Protein AF-A0A1E4H1B8-F1 (afdb_monomer_lite)

Secondary structure (DSSP, 8-state):
-PPPP-----PPPTTTS--HHHHHHHHHHHHHHHHTT----HHHHHHHHHHTTSTTPPPPP-TT-

Structure (mmCIF, N/CA/C/O backbone):
data_AF-A0A1E4H1B8-F1
#
_entry.id   AF-A0A1E4H1B8-F1
#
loop_
_atom_site.group_PDB
_atom_site.id
_atom_site.type_symbol
_atom_site.label_atom_id
_atom_site.label_alt_id
_atom_site.label_comp_id
_atom_site.label_asym_id
_atom_site.label_entity_id
_atom_site.label_seq_id
_atom_site.pdbx_PDB_ins_code
_atom_site.Cartn_x
_atom_site.Cartn_y
_atom_site.Cartn_z
_atom_site.occupancy
_atom_site.B_iso_or_equi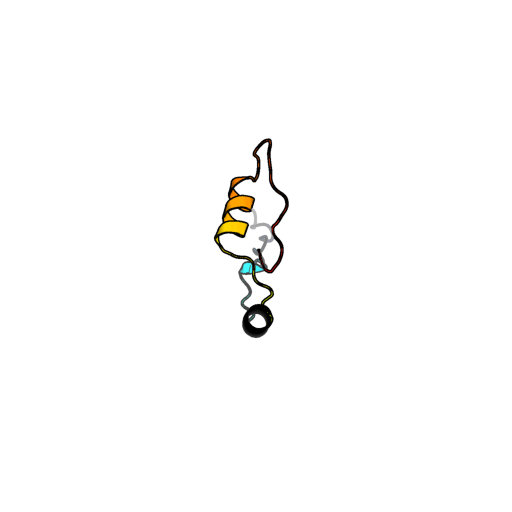v
_atom_site.auth_seq_id
_atom_site.auth_comp_id
_atom_site.auth_asym_id
_atom_site.auth_atom_id
_atom_site.pdbx_PDB_model_num
ATOM 1 N N . MET A 1 1 ? 43.977 34.028 6.710 1.00 42.94 1 MET A N 1
ATOM 2 C CA . MET A 1 1 ? 42.788 33.530 5.991 1.00 42.94 1 MET A CA 1
ATOM 3 C C . MET A 1 1 ? 42.844 32.013 6.033 1.00 42.94 1 MET A C 1
ATOM 5 O O . MET A 1 1 ? 43.731 31.445 5.406 1.00 42.94 1 MET A O 1
ATOM 9 N N . SER A 1 2 ? 42.023 31.372 6.870 1.00 49.25 2 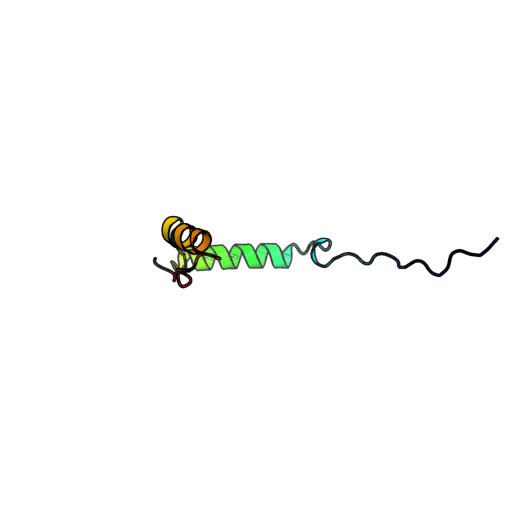SER A N 1
ATOM 10 C CA . SER A 1 2 ? 41.967 29.904 6.923 1.00 49.25 2 SER A CA 1
ATOM 11 C C . SER A 1 2 ? 41.400 29.384 5.612 1.00 49.25 2 SER A C 1
ATOM 13 O O . SER A 1 2 ? 40.363 29.865 5.160 1.00 49.25 2 SER A O 1
ATOM 15 N N . LYS A 1 3 ? 42.090 28.420 5.000 1.00 51.28 3 LYS A N 1
ATOM 16 C CA . LYS A 1 3 ? 41.537 27.652 3.882 1.00 51.28 3 LYS A CA 1
ATOM 17 C C . LYS A 1 3 ? 40.247 26.965 4.353 1.00 51.28 3 LYS A C 1
ATOM 19 O O . LYS A 1 3 ? 40.235 26.496 5.495 1.00 51.28 3 LYS A O 1
ATOM 24 N N . PRO A 1 4 ? 39.188 26.903 3.526 1.00 54.78 4 PRO A N 1
ATOM 25 C CA . PRO A 1 4 ? 38.031 26.090 3.863 1.00 54.78 4 PRO A CA 1
ATOM 26 C C . PRO A 1 4 ? 38.518 24.649 4.058 1.00 54.78 4 PRO A C 1
ATOM 28 O O . PRO A 1 4 ? 39.310 24.144 3.259 1.00 54.78 4 PRO A O 1
ATOM 31 N N . GLY A 1 5 ? 38.122 24.035 5.176 1.00 62.25 5 GLY A N 1
ATOM 32 C CA . GLY A 1 5 ? 38.324 22.602 5.39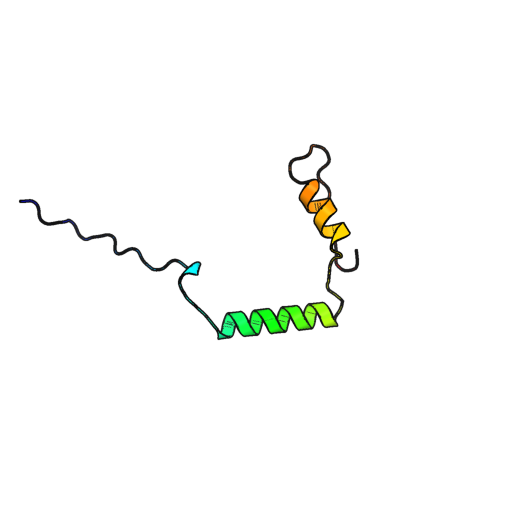3 1.00 62.25 5 GLY A CA 1
ATOM 33 C C . GLY A 1 5 ? 37.662 21.808 4.262 1.00 62.25 5 GLY A C 1
ATOM 34 O O . GLY A 1 5 ? 36.816 22.371 3.563 1.00 62.25 5 GLY A O 1
ATOM 35 N N . PRO A 1 6 ? 38.051 20.540 4.042 1.00 57.78 6 PRO A N 1
ATOM 36 C CA . PRO A 1 6 ? 37.444 19.735 2.990 1.00 57.78 6 PRO A CA 1
ATOM 37 C C . PRO A 1 6 ? 35.935 19.722 3.239 1.00 57.78 6 PRO A C 1
ATOM 39 O O . PRO A 1 6 ? 35.486 19.300 4.305 1.00 57.78 6 PRO A O 1
ATOM 42 N N . GLY A 1 7 ? 35.178 20.310 2.312 1.00 55.34 7 GLY A N 1
ATOM 43 C CA . GLY A 1 7 ? 33.730 20.366 2.412 1.00 55.34 7 GLY A CA 1
ATOM 44 C C . GLY A 1 7 ? 33.197 18.945 2.515 1.00 55.34 7 GLY A C 1
ATOM 45 O O . GLY A 1 7 ? 33.661 18.059 1.800 1.00 55.34 7 GLY A O 1
ATOM 46 N N . PHE A 1 8 ? 32.244 18.716 3.414 1.00 62.38 8 PHE A N 1
ATOM 47 C CA . PHE A 1 8 ? 31.351 17.582 3.247 1.00 62.38 8 PHE A CA 1
ATOM 48 C C . PHE A 1 8 ? 30.576 17.859 1.961 1.00 62.38 8 PHE A C 1
ATOM 50 O O . PHE A 1 8 ? 29.662 18.679 1.956 1.00 62.38 8 PHE A O 1
ATOM 57 N N . GLU A 1 9 ? 31.005 17.262 0.853 1.00 67.69 9 GLU A N 1
ATOM 58 C CA . GLU A 1 9 ? 30.157 17.169 -0.327 1.00 67.69 9 GLU A CA 1
ATOM 59 C C . GLU A 1 9 ? 28.910 16.393 0.108 1.00 67.69 9 GLU A C 1
ATOM 61 O O . GLU A 1 9 ? 29.006 15.253 0.573 1.00 67.69 9 GLU A O 1
ATOM 66 N N . GLU A 1 10 ? 27.757 17.057 0.071 1.00 74.00 10 GLU A N 1
ATOM 67 C CA . GLU A 1 10 ? 26.471 16.453 0.397 1.00 74.00 10 GLU A CA 1
ATOM 68 C C . GLU A 1 10 ? 26.190 15.393 -0.666 1.00 74.00 10 GLU A C 1
ATOM 70 O O . GLU A 1 10 ? 25.894 15.697 -1.821 1.00 74.00 10 GLU A O 1
ATOM 75 N N . GLN A 1 11 ? 26.417 14.133 -0.301 1.00 75.38 11 GLN A N 1
ATOM 76 C CA . GLN A 1 11 ? 26.143 13.015 -1.189 1.00 75.38 11 GLN A CA 1
ATOM 77 C C . GLN A 1 11 ? 24.633 12.946 -1.446 1.00 75.38 11 GLN A C 1
ATOM 79 O O . GLN A 1 11 ? 23.858 13.203 -0.521 1.00 75.38 11 GLN A O 1
ATOM 84 N N . PRO A 1 12 ? 24.209 12.587 -2.670 1.00 81.94 12 PRO A N 1
ATOM 85 C CA . PRO A 1 12 ? 22.794 12.452 -2.987 1.00 81.94 12 PRO A CA 1
ATOM 86 C C . PRO A 1 12 ? 22.136 11.445 -2.038 1.00 81.94 12 PRO A C 1
ATOM 88 O O . PRO A 1 12 ? 22.681 10.367 -1.778 1.00 81.94 12 PRO A O 1
ATOM 91 N N . SER A 1 13 ? 20.967 11.807 -1.510 1.00 83.25 13 SER A N 1
ATOM 92 C CA . SER A 1 13 ? 20.149 10.916 -0.695 1.00 83.25 13 SER A CA 1
ATOM 93 C C . SER A 1 13 ? 19.670 9.732 -1.531 1.00 83.25 13 SER A C 1
ATOM 95 O O . SER A 1 13 ? 19.540 9.820 -2.750 1.00 83.25 13 SER A O 1
ATOM 97 N N . VAL A 1 14 ? 19.304 8.633 -0.870 1.00 79.44 14 VAL A N 1
ATOM 98 C CA . VAL A 1 14 ? 18.638 7.495 -1.528 1.00 79.44 14 VAL A CA 1
ATOM 99 C C . VAL A 1 14 ? 17.359 7.916 -2.268 1.00 79.44 14 VAL A C 1
ATOM 101 O O . VAL A 1 14 ? 16.969 7.268 -3.230 1.00 79.44 14 VAL A O 1
ATOM 104 N N . PHE A 1 15 ? 16.729 9.019 -1.851 1.00 81.38 15 PHE A N 1
ATOM 105 C CA . PHE A 1 15 ? 15.540 9.578 -2.499 1.00 81.38 15 PHE A CA 1
ATOM 106 C C . PHE A 1 15 ? 15.853 10.492 -3.697 1.00 81.38 15 PHE A C 1
ATOM 108 O O . PHE A 1 15 ? 14.943 10.812 -4.456 1.00 81.38 15 PHE A O 1
ATOM 115 N N . ASP A 1 16 ? 17.113 10.898 -3.878 1.00 84.69 16 ASP A N 1
ATOM 116 C CA . ASP A 1 16 ? 17.546 11.786 -4.968 1.00 84.69 16 ASP A CA 1
ATOM 117 C C . ASP A 1 16 ? 18.011 11.005 -6.210 1.00 84.69 16 ASP A C 1
ATOM 119 O O . ASP A 1 16 ? 18.293 11.592 -7.257 1.00 84.69 16 ASP A O 1
ATOM 123 N N . VAL A 1 17 ? 18.106 9.676 -6.108 1.00 85.81 17 VAL A N 1
ATOM 124 C CA . VAL A 1 17 ? 18.535 8.792 -7.195 1.00 85.81 17 VAL A CA 1
ATOM 125 C C . VAL A 1 17 ? 17.306 8.190 -7.867 1.00 85.81 17 VAL A C 1
ATOM 127 O O . VAL A 1 17 ? 16.633 7.335 -7.298 1.00 85.81 17 VAL A O 1
ATOM 130 N N . ALA A 1 18 ? 17.018 8.630 -9.092 1.00 88.88 18 ALA A N 1
ATOM 131 C CA . ALA A 1 18 ? 15.958 8.041 -9.902 1.00 88.88 18 ALA A CA 1
ATOM 132 C C . ALA A 1 18 ? 16.386 6.669 -10.449 1.00 88.88 18 ALA A C 1
ATOM 134 O O . ALA A 1 18 ? 17.449 6.549 -11.061 1.00 88.88 18 ALA A O 1
ATOM 135 N N . ASP A 1 19 ? 15.527 5.664 -10.279 1.00 92.38 19 ASP A N 1
ATOM 136 C CA . ASP A 1 19 ? 15.697 4.314 -10.821 1.00 92.38 19 ASP A CA 1
ATOM 137 C C . ASP A 1 19 ? 14.402 3.884 -11.525 1.00 92.38 19 ASP A C 1
ATOM 139 O O . ASP A 1 19 ? 13.472 3.346 -10.924 1.00 92.38 19 ASP A O 1
ATOM 143 N N . ALA A 1 20 ? 14.342 4.160 -12.828 1.00 94.00 20 ALA A N 1
ATOM 144 C CA . ALA A 1 20 ? 13.153 3.899 -13.634 1.00 94.00 20 ALA A CA 1
ATOM 145 C C . ALA A 1 20 ? 12.820 2.400 -13.738 1.00 94.00 20 ALA A C 1
ATOM 147 O O . ALA A 1 20 ? 11.646 2.040 -13.825 1.00 94.00 20 ALA A O 1
ATOM 148 N N . GLU A 1 21 ? 13.833 1.528 -13.716 1.00 96.44 21 GLU A N 1
ATOM 149 C CA . GLU A 1 21 ? 13.631 0.079 -13.790 1.00 96.44 21 GLU A CA 1
ATOM 150 C C . GLU A 1 21 ? 13.012 -0.441 -12.487 1.00 96.44 21 GLU A C 1
ATOM 152 O O . GLU A 1 21 ? 12.069 -1.239 -12.514 1.00 96.44 21 GLU A O 1
ATOM 157 N N . ALA A 1 22 ? 13.491 0.047 -11.337 1.00 94.12 22 ALA A N 1
ATOM 158 C CA . ALA A 1 22 ? 12.910 -0.280 -10.040 1.00 94.12 22 ALA A CA 1
ATOM 159 C C . ALA A 1 22 ? 11.466 0.230 -9.907 1.00 94.12 22 ALA A C 1
ATOM 161 O O . ALA A 1 22 ? 10.605 -0.501 -9.398 1.00 94.12 22 ALA A O 1
ATOM 162 N N . ASP A 1 23 ? 11.188 1.442 -10.394 1.00 94.50 23 ASP A N 1
ATOM 163 C CA . ASP A 1 23 ? 9.849 2.036 -10.393 1.00 94.50 23 ASP A CA 1
ATOM 164 C C . ASP A 1 23 ? 8.868 1.226 -11.255 1.00 94.50 23 ASP A C 1
ATOM 166 O O . ASP A 1 23 ? 7.784 0.857 -10.787 1.00 94.50 23 ASP A O 1
ATOM 170 N N . GLU A 1 24 ? 9.257 0.864 -12.483 1.00 98.06 24 GLU A N 1
ATOM 171 C CA . GLU A 1 24 ? 8.441 0.027 -13.371 1.00 98.06 24 GLU A CA 1
ATOM 172 C C . GLU A 1 24 ? 8.188 -1.358 -12.756 1.00 98.06 24 GLU A C 1
ATOM 174 O O . GLU A 1 24 ? 7.044 -1.823 -12.686 1.00 98.06 24 GLU A O 1
ATOM 179 N N . ALA A 1 25 ? 9.230 -2.001 -12.220 1.00 97.81 25 ALA A N 1
ATOM 180 C CA . ALA A 1 25 ? 9.099 -3.287 -11.544 1.00 97.81 25 ALA A CA 1
ATOM 181 C C . ALA A 1 25 ? 8.199 -3.203 -10.298 1.00 97.81 25 ALA A C 1
ATOM 183 O O . ALA A 1 25 ? 7.517 -4.172 -9.948 1.00 97.81 25 ALA A O 1
ATOM 184 N N . SER A 1 26 ? 8.191 -2.070 -9.591 1.00 97.19 26 SER A N 1
ATOM 185 C CA . SER A 1 26 ? 7.283 -1.814 -8.468 1.00 97.19 26 SER A CA 1
ATOM 186 C C . SER A 1 26 ? 5.827 -1.707 -8.932 1.00 97.19 26 SER A C 1
ATOM 188 O O . SER A 1 26 ? 4.956 -2.397 -8.395 1.00 97.19 26 SER A O 1
ATOM 190 N N . ALA A 1 27 ? 5.566 -0.935 -9.989 1.00 98.00 27 ALA A N 1
ATOM 191 C CA . ALA A 1 27 ? 4.228 -0.777 -10.553 1.00 98.00 27 ALA A CA 1
ATOM 192 C C . ALA A 1 27 ? 3.646 -2.108 -11.063 1.00 98.00 27 ALA A C 1
ATOM 194 O O . ALA A 1 27 ? 2.500 -2.447 -10.754 1.00 98.00 27 ALA A O 1
ATOM 195 N N . LEU A 1 28 ? 4.444 -2.905 -11.784 1.00 98.56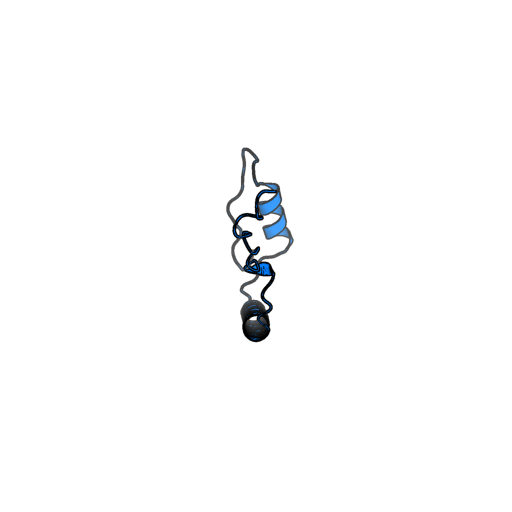 28 LEU A N 1
ATOM 196 C CA . LEU A 1 28 ? 4.018 -4.215 -12.287 1.00 98.56 28 LEU A CA 1
ATOM 197 C C . LEU A 1 28 ? 3.681 -5.192 -11.151 1.00 98.56 28 LEU A C 1
ATOM 199 O O . LEU A 1 28 ? 2.696 -5.929 -11.248 1.00 98.56 28 LEU A O 1
ATOM 203 N N . ARG A 1 29 ? 4.447 -5.175 -10.050 1.00 98.31 29 ARG A N 1
ATOM 204 C CA . ARG A 1 29 ? 4.130 -5.967 -8.849 1.00 98.31 29 ARG A CA 1
ATOM 205 C C . ARG A 1 29 ? 2.796 -5.544 -8.236 1.00 98.31 29 ARG A C 1
ATOM 207 O O . ARG A 1 29 ? 1.958 -6.409 -7.990 1.00 98.31 29 ARG A O 1
ATOM 214 N N . GLY A 1 30 ? 2.559 -4.239 -8.089 1.00 97.69 30 GLY A N 1
ATOM 215 C CA . GLY A 1 30 ? 1.289 -3.714 -7.578 1.00 97.69 30 GLY A CA 1
ATOM 216 C C . GLY A 1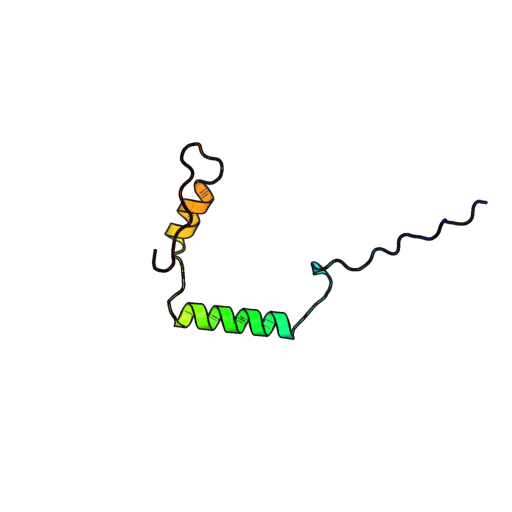 30 ? 0.084 -4.126 -8.432 1.00 97.69 30 GLY A C 1
ATOM 217 O O . GLY A 1 30 ? -0.940 -4.557 -7.902 1.00 97.69 30 GLY A O 1
ATOM 218 N N . GLN A 1 31 ? 0.218 -4.091 -9.761 1.00 98.50 31 GLN A N 1
ATOM 219 C CA . GLN A 1 31 ? -0.837 -4.553 -10.666 1.00 98.50 31 GLN A CA 1
ATOM 220 C C . GLN A 1 31 ? -1.099 -6.063 -10.531 1.00 98.50 31 GLN A C 1
ATOM 222 O O . GLN A 1 31 ? -2.253 -6.498 -10.566 1.00 98.50 31 GLN A O 1
ATOM 227 N N . ALA A 1 32 ? -0.048 -6.871 -10.357 1.00 98.38 32 ALA A N 1
ATOM 228 C CA . ALA A 1 32 ? -0.180 -8.308 -10.131 1.00 98.38 32 ALA A CA 1
ATOM 229 C C . ALA A 1 32 ? -0.845 -8.631 -8.778 1.00 98.38 32 ALA A C 1
ATOM 231 O O . ALA A 1 32 ? -1.650 -9.560 -8.701 1.00 98.38 32 ALA A O 1
ATOM 232 N N . ASP A 1 33 ? -0.548 -7.863 -7.725 1.00 98.19 33 ASP A N 1
ATOM 233 C CA . ASP A 1 33 ? -1.216 -7.967 -6.422 1.00 98.19 33 ASP A CA 1
ATOM 234 C C . ASP A 1 33 ? -2.705 -7.622 -6.527 1.00 98.19 33 ASP A C 1
ATOM 236 O O . ASP A 1 33 ? -3.547 -8.383 -6.042 1.00 98.19 33 ASP A O 1
ATOM 240 N N . PHE A 1 34 ? -3.036 -6.540 -7.238 1.00 97.31 34 PHE A N 1
ATOM 241 C CA . PHE A 1 34 ? -4.418 -6.150 -7.510 1.00 97.31 34 PHE A CA 1
ATOM 242 C C . PHE A 1 34 ? -5.184 -7.248 -8.258 1.00 97.31 34 PHE A C 1
ATOM 244 O O . PHE A 1 34 ? -6.254 -7.668 -7.817 1.00 97.31 34 PHE A O 1
ATOM 251 N N . ALA A 1 35 ? -4.613 -7.772 -9.348 1.00 97.81 35 ALA A N 1
ATOM 252 C CA . ALA A 1 35 ? -5.228 -8.841 -10.136 1.00 97.81 35 ALA A CA 1
ATOM 253 C C . ALA A 1 35 ? -5.426 -10.138 -9.331 1.00 97.81 35 ALA A C 1
ATOM 255 O O . ALA A 1 35 ? -6.386 -10.870 -9.561 1.00 97.81 35 ALA A O 1
ATOM 256 N N . ALA A 1 36 ? -4.544 -10.415 -8.368 1.00 97.62 36 ALA A N 1
ATOM 257 C CA . ALA A 1 36 ? -4.648 -11.561 -7.471 1.00 97.62 36 ALA A CA 1
ATOM 258 C C . ALA A 1 36 ? -5.556 -11.320 -6.247 1.00 97.62 36 ALA A C 1
ATOM 260 O O . ALA A 1 36 ? -5.644 -12.193 -5.383 1.00 97.62 36 ALA A O 1
ATOM 261 N N . GLY A 1 37 ? -6.194 -10.149 -6.135 1.00 97.06 37 GLY A N 1
ATOM 262 C CA . GLY A 1 37 ? -7.045 -9.794 -4.997 1.00 97.06 37 GLY A CA 1
ATOM 263 C C . GLY A 1 37 ? -6.282 -9.586 -3.684 1.00 97.06 37 GLY A C 1
ATOM 264 O O . GLY A 1 37 ? -6.893 -9.591 -2.616 1.00 97.06 37 GLY A O 1
ATOM 265 N N . ARG A 1 38 ? -4.958 -9.389 -3.731 1.00 97.62 38 ARG A N 1
ATOM 266 C CA . ARG A 1 38 ? -4.122 -9.071 -2.561 1.00 97.62 38 ARG A CA 1
ATOM 267 C C . ARG A 1 38 ? -4.234 -7.586 -2.213 1.00 97.62 38 ARG A C 1
ATOM 269 O O . ARG A 1 38 ? -3.255 -6.849 -2.242 1.00 97.62 38 ARG A O 1
ATOM 276 N N . VAL A 1 39 ? -5.459 -7.147 -1.929 1.00 97.38 39 VAL A N 1
ATOM 277 C CA . VAL A 1 39 ? -5.801 -5.752 -1.632 1.00 97.38 39 VAL A CA 1
ATOM 278 C C . VAL A 1 39 ? -6.563 -5.647 -0.320 1.00 97.38 39 VAL A C 1
ATOM 280 O O . VAL A 1 39 ? -7.286 -6.564 0.066 1.00 97.38 39 VAL A O 1
ATOM 283 N N . ILE A 1 40 ? -6.396 -4.514 0.351 1.00 98.12 40 ILE A N 1
ATOM 284 C CA . ILE A 1 40 ? -7.138 -4.137 1.556 1.00 98.12 40 ILE A CA 1
ATOM 285 C C . ILE A 1 40 ? -8.102 -3.019 1.160 1.00 98.12 40 ILE A C 1
ATOM 287 O O . ILE A 1 40 ? -7.729 -2.109 0.413 1.00 98.12 40 ILE A O 1
ATOM 291 N N . SER A 1 41 ? -9.339 -3.078 1.641 1.00 97.44 41 SER A N 1
ATOM 292 C CA . SER A 1 41 ? -10.328 -2.038 1.410 1.00 97.44 41 SER A CA 1
ATOM 293 C C . SER A 1 41 ? -9.903 -0.720 2.057 1.00 97.44 41 SER A C 1
ATOM 295 O O . SER A 1 41 ? -9.247 -0.671 3.102 1.00 97.44 41 SER A O 1
ATOM 297 N N . HIS A 1 42 ? -10.318 0.389 1.443 1.00 97.44 42 HIS A N 1
ATOM 298 C CA . HIS A 1 42 ? -10.058 1.718 1.992 1.00 97.44 42 HIS A CA 1
ATOM 299 C C . HIS A 1 42 ? -10.562 1.850 3.438 1.00 97.44 42 HIS A C 1
ATOM 301 O O . HIS A 1 42 ? -9.854 2.382 4.290 1.00 97.44 42 HIS A O 1
ATOM 307 N N . GLU A 1 43 ? -11.758 1.334 3.729 1.00 98.31 43 GLU A N 1
ATOM 308 C CA . GLU A 1 43 ? -12.380 1.454 5.049 1.00 98.31 43 GLU A CA 1
ATOM 309 C C . GLU A 1 43 ? -11.635 0.656 6.125 1.00 98.31 43 GLU A C 1
ATOM 311 O O . GLU A 1 43 ? -11.461 1.153 7.240 1.00 98.31 43 GLU A O 1
ATOM 316 N N . ALA A 1 44 ? -11.154 -0.551 5.804 1.00 98.19 44 ALA A N 1
ATOM 317 C CA . ALA A 1 44 ? -10.349 -1.344 6.730 1.00 98.19 44 ALA A CA 1
ATOM 318 C C . ALA A 1 44 ? -9.005 -0.663 7.029 1.00 98.19 44 ALA A C 1
ATOM 320 O O . ALA A 1 44 ? -8.641 -0.498 8.195 1.00 98.19 44 ALA A O 1
ATOM 321 N N . MET A 1 45 ? -8.315 -0.183 5.988 1.00 98.38 45 MET A N 1
ATOM 322 C CA . MET A 1 45 ? -7.053 0.551 6.126 1.00 98.38 45 MET A CA 1
ATOM 323 C C . MET A 1 45 ? -7.227 1.835 6.945 1.00 98.38 45 MET A C 1
ATOM 325 O O . MET A 1 45 ? -6.480 2.086 7.889 1.00 98.38 45 MET A O 1
ATOM 329 N N . LYS A 1 46 ? -8.252 2.634 6.633 1.00 98.19 46 LYS A N 1
ATOM 330 C CA . LYS A 1 46 ? -8.555 3.884 7.337 1.00 98.19 46 LYS A CA 1
ATOM 331 C C . LYS A 1 46 ? -8.845 3.651 8.815 1.00 98.19 46 LYS A C 1
ATOM 333 O O . LYS A 1 46 ? -8.330 4.386 9.652 1.00 98.19 46 LYS A O 1
ATOM 338 N N . ARG A 1 47 ? -9.661 2.645 9.146 1.00 98.00 47 ARG A N 1
ATOM 339 C CA . ARG A 1 47 ? -9.997 2.321 10.539 1.00 98.00 47 ARG A CA 1
ATOM 340 C C . ARG A 1 47 ? -8.745 1.998 11.349 1.00 98.00 47 ARG A C 1
ATOM 342 O O . ARG A 1 47 ? -8.606 2.486 12.465 1.00 98.00 47 ARG A O 1
ATOM 349 N N . TRP A 1 48 ? -7.838 1.216 10.772 1.00 98.25 48 TRP A N 1
ATOM 350 C CA . TRP A 1 48 ? -6.571 0.883 11.409 1.00 98.25 48 TRP A CA 1
ATOM 351 C C . TRP A 1 48 ? -5.676 2.111 11.600 1.00 98.25 48 TRP A C 1
ATOM 353 O O . TRP A 1 48 ? -5.264 2.377 12.726 1.00 98.25 48 TRP A O 1
ATOM 363 N N . LEU A 1 49 ? -5.459 2.917 10.556 1.00 98.12 49 LEU A N 1
ATOM 364 C CA . LEU A 1 49 ? -4.638 4.132 10.650 1.00 98.12 49 LEU A CA 1
ATOM 365 C C . LEU A 1 49 ? -5.173 5.135 11.684 1.00 98.12 49 LEU A C 1
ATOM 367 O O . LEU A 1 49 ? -4.393 5.779 12.376 1.00 98.12 49 LEU A O 1
ATOM 371 N N . LEU A 1 50 ? -6.497 5.262 11.816 1.00 97.94 50 LEU A N 1
ATOM 372 C CA . LEU A 1 50 ? -7.117 6.144 12.811 1.00 97.94 50 LEU A CA 1
ATOM 373 C C . LEU A 1 50 ? -7.001 5.627 14.250 1.00 97.94 50 LEU A C 1
ATOM 375 O O . LEU A 1 50 ? -7.186 6.406 15.180 1.00 97.94 50 LEU A O 1
ATOM 379 N N . SER A 1 51 ? -6.722 4.337 14.434 1.00 98.19 51 SER A N 1
ATOM 380 C CA . SER A 1 51 ? -6.525 3.745 15.759 1.00 98.19 51 SER A CA 1
ATOM 381 C C . SER A 1 51 ? -5.098 3.917 16.289 1.00 98.19 51 SER A C 1
ATOM 383 O O . SER A 1 51 ? -4.861 3.709 17.475 1.00 98.19 51 SER A O 1
ATOM 385 N N . TRP A 1 52 ? -4.145 4.305 15.434 1.00 97.94 52 TRP A N 1
ATOM 386 C CA . TRP A 1 52 ? -2.744 4.460 15.823 1.00 97.94 52 TRP A CA 1
ATOM 387 C C . TRP A 1 52 ? -2.570 5.483 16.945 1.00 97.94 52 TRP A C 1
ATOM 389 O O . TRP A 1 52 ? -3.011 6.629 16.836 1.00 97.94 52 TRP A O 1
ATOM 399 N N . GLY A 1 53 ? -1.892 5.073 18.018 1.00 95.69 53 GLY A N 1
ATOM 400 C CA . GLY A 1 53 ? -1.642 5.921 19.185 1.00 95.69 53 GLY A CA 1
ATOM 401 C C . GLY A 1 53 ? -2.850 6.111 20.109 1.00 95.69 53 GLY A C 1
ATOM 402 O O . GLY A 1 53 ? -2.735 6.824 21.110 1.00 95.69 53 GLY A O 1
ATOM 403 N N . ALA A 1 54 ? -3.987 5.474 19.817 1.00 95.25 54 ALA A N 1
ATOM 404 C CA . ALA A 1 54 ? -5.097 5.358 20.751 1.00 95.25 54 ALA A CA 1
ATOM 405 C C . ALA A 1 54 ? -4.850 4.212 21.746 1.00 95.25 54 ALA A C 1
ATOM 407 O O . ALA A 1 54 ? -4.087 3.281 21.496 1.00 95.25 54 ALA A O 1
ATOM 408 N N . SER A 1 55 ? -5.524 4.258 22.896 1.00 94.94 55 SER A N 1
ATOM 409 C CA . SER A 1 55 ? -5.467 3.170 23.884 1.00 94.94 55 SER A CA 1
ATOM 410 C C . SER A 1 55 ? -6.033 1.844 23.358 1.00 94.94 55 SER A C 1
ATOM 412 O O . SER A 1 55 ? -5.719 0.786 23.893 1.00 94.94 55 SER A O 1
ATOM 414 N N . ASP A 1 56 ? -6.879 1.915 22.334 1.00 93.50 56 ASP A N 1
ATOM 415 C CA . ASP A 1 56 ? -7.550 0.816 21.646 1.00 93.50 56 ASP A CA 1
ATOM 416 C C . ASP A 1 56 ? -7.052 0.665 20.199 1.00 93.50 56 ASP A C 1
ATOM 418 O O . ASP A 1 56 ? -7.832 0.432 19.275 1.00 93.50 56 ASP A O 1
ATOM 422 N N . GLU A 1 57 ? -5.739 0.796 19.996 1.00 97.31 57 GLU A N 1
ATOM 423 C CA . GLU A 1 57 ? -5.113 0.565 18.695 1.00 97.31 57 GLU A CA 1
ATOM 424 C C . GLU A 1 57 ? -5.475 -0.820 18.128 1.00 97.31 57 GLU A C 1
A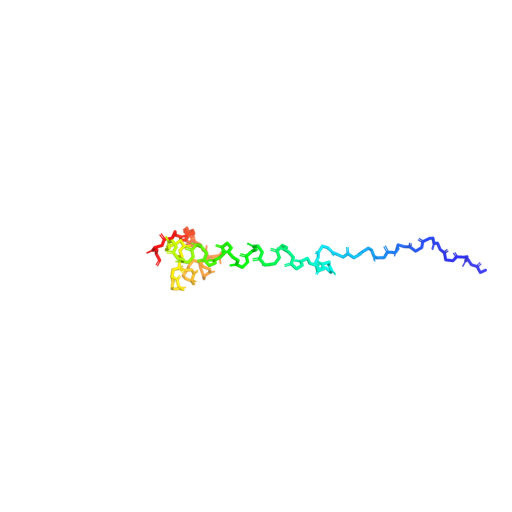TOM 426 O O . GLU A 1 57 ? -5.394 -1.853 18.800 1.00 97.31 57 GLU A O 1
ATOM 431 N N . LEU A 1 58 ? -5.907 -0.832 16.868 1.00 97.44 58 LEU A N 1
ATOM 432 C CA . LEU A 1 58 ? -6.397 -2.017 16.179 1.00 97.44 58 LEU A CA 1
ATOM 433 C C . LEU A 1 58 ? -5.245 -2.766 15.492 1.00 97.44 58 LEU A C 1
ATOM 435 O O . LEU A 1 58 ? -4.250 -2.158 15.092 1.00 97.44 58 LEU A O 1
ATOM 439 N N . PRO A 1 59 ? -5.368 -4.090 15.283 1.00 97.06 59 PRO A N 1
ATOM 440 C CA . PRO A 1 59 ? -4.397 -4.825 14.486 1.00 97.06 59 PRO A CA 1
ATOM 441 C C . PRO A 1 59 ? -4.435 -4.378 13.012 1.00 97.06 59 PRO A C 1
ATOM 443 O O . PRO A 1 59 ? -5.495 -3.974 12.521 1.00 97.06 59 PRO A O 1
ATOM 446 N N . PRO A 1 60 ? -3.315 -4.505 12.276 1.00 97.44 60 PRO A N 1
ATOM 447 C CA . PRO A 1 60 ? -3.294 -4.246 10.843 1.00 97.44 60 PRO A CA 1
ATOM 448 C C . PRO A 1 60 ? -4.299 -5.134 10.088 1.00 97.44 60 PRO A C 1
ATOM 450 O O . PRO A 1 60 ? -4.380 -6.335 10.377 1.00 97.44 60 PRO A O 1
ATOM 453 N N . PRO A 1 61 ? -5.038 -4.580 9.113 1.00 98.00 61 PRO A N 1
ATOM 454 C CA . PRO A 1 61 ? -5.999 -5.331 8.313 1.00 98.00 61 PRO A CA 1
ATOM 455 C C . PRO A 1 61 ? -5.294 -6.278 7.334 1.00 98.00 61 PRO A C 1
ATOM 457 O O . PRO A 1 61 ? -4.153 -6.043 6.926 1.00 98.00 61 PRO A O 1
ATOM 460 N N . LYS A 1 62 ? -5.978 -7.351 6.932 1.00 97.62 62 LYS A N 1
ATOM 461 C CA . LYS A 1 62 ? -5.476 -8.333 5.962 1.00 97.62 62 LYS A CA 1
ATOM 462 C C . LYS A 1 62 ? -6.131 -8.142 4.600 1.00 97.62 62 LYS A C 1
ATOM 464 O O . LYS A 1 62 ? -7.177 -7.518 4.467 1.00 97.62 62 LYS A O 1
ATOM 469 N N . CYS A 1 63 ? -5.510 -8.712 3.568 1.00 97.12 63 CYS A N 1
ATOM 470 C CA . CYS A 1 63 ? -6.099 -8.723 2.232 1.00 97.12 63 CYS A CA 1
ATOM 471 C C . CYS A 1 63 ? -7.496 -9.364 2.254 1.00 97.12 63 CYS A C 1
ATOM 473 O O . CYS A 1 63 ? -7.681 -10.418 2.865 1.00 97.12 63 CYS A O 1
ATOM 475 N N . GLY A 1 64 ? -8.445 -8.744 1.554 1.00 92.62 64 GLY A N 1
ATOM 476 C CA . GLY A 1 64 ? -9.849 -9.158 1.514 1.00 92.62 64 GLY A CA 1
ATOM 477 C C . GLY A 1 64 ? -10.746 -8.526 2.586 1.00 92.62 64 GLY A C 1
ATOM 478 O O . GLY A 1 64 ? -11.961 -8.696 2.502 1.00 92.62 64 GLY A O 1
ATOM 479 N N . GLU A 1 65 ? -10.178 -7.793 3.549 1.00 91.94 65 GLU A N 1
ATOM 480 C CA . GLU A 1 65 ? -10.902 -6.924 4.497 1.00 91.94 65 GLU A CA 1
ATOM 481 C C . GLU A 1 65 ? -10.968 -5.488 3.975 1.00 91.94 65 GLU A C 1
ATOM 483 O O . GLU A 1 65 ? -12.032 -4.838 4.086 1.00 91.94 65 GLU A O 1
#

Foldseek 3Di:
DDDDDDDPPPPDDPVRDDDVVVVVVVVVVVVVCVVVQQDDDPVLQVVQVVQPPPPPRDDRDGRPD

Radius of gyration: 21.51 Å; chains: 1; bounding box: 55×45×38 Å

pLDDT: mean 89.17, std 14.72, range [42.94, 98.56]

Sequence (65 aa):
MSKPGPGFEEQPSVFDVADAEADEASALRGQADFAAGRVISHEAMKRWLLSWGASDELPPPKCGE